Protein AF-A0A0A9ECY8-F1 (afdb_monomer_lite)

Sequence (102 aa):
MNSKLRKLAERDEEVVLASGIPSTIIRTGSLQSCPGGERGFDFTEGIAAKGRTSKEDAATICVEALDAIPQKTLIFEVANGDKKVEDWKAWFAEQIKRDEEI

Foldseek 3Di:
DPPVVVVVVVVVVVVVQVVQDQEEAELEAAEDQDDPPPFAKDFDPPCNVPAYAYPNRVVVLVVLCVLPGASHYQYTYMHGHHDHDPDSNVVSVVSSVVVVVD

Organism: Arundo donax (NCBI:txid35708)

Radius of gyration: 13.49 Å; chains: 1; bounding box: 29×35×36 Å

Secondary structure (DSSP, 8-state):
--HHHHHHHHHHHHHHHHTT---EEEEESEEESS-SSSSEEE--TTHHHH-EEEHHHHHHHHHHGGGS--SS-EEEEEEEESB--S-HHHHHHHHHHHHHT-

pLDDT: mean 92.65, std 6.83, range [55.69, 97.69]

Structure (mmCIF, N/CA/C/O backbone):
data_AF-A0A0A9ECY8-F1
#
_entry.id   AF-A0A0A9ECY8-F1
#
loop_
_atom_site.group_PDB
_atom_site.id
_atom_site.type_symbol
_atom_site.label_atom_id
_atom_site.label_alt_id
_atom_site.label_comp_id
_atom_site.label_asym_id
_atom_site.label_entity_id
_atom_site.label_seq_id
_atom_site.pdbx_PDB_ins_code
_atom_site.Cartn_x
_atom_site.Cartn_y
_atom_site.Cartn_z
_atom_site.occupancy
_atom_site.B_iso_or_equiv
_atom_site.auth_seq_id
_atom_site.auth_comp_id
_atom_site.auth_asym_id
_atom_site.auth_atom_id
_atom_site.pdbx_PDB_model_num
ATOM 1 N N . MET A 1 1 ? 6.448 13.517 -4.557 1.00 59.38 1 MET A N 1
ATOM 2 C CA . MET A 1 1 ? 5.109 14.098 -4.276 1.00 59.38 1 MET A CA 1
ATOM 3 C C . MET A 1 1 ? 5.265 15.480 -3.634 1.00 59.38 1 MET A C 1
ATOM 5 O O . MET A 1 1 ? 6.186 15.651 -2.846 1.00 59.38 1 MET A O 1
ATOM 9 N N . ASN A 1 2 ? 4.433 16.477 -3.970 1.00 73.00 2 ASN A N 1
ATOM 10 C CA . ASN A 1 2 ? 4.468 17.784 -3.287 1.00 73.00 2 ASN A CA 1
ATOM 11 C C . ASN A 1 2 ? 3.976 17.614 -1.836 1.00 73.00 2 ASN A C 1
ATOM 13 O O . ASN A 1 2 ? 2.950 16.970 -1.617 1.00 73.00 2 ASN A O 1
ATOM 17 N N . SER A 1 3 ? 4.678 18.187 -0.854 1.00 77.25 3 SER A N 1
ATOM 18 C CA . SER A 1 3 ? 4.369 18.031 0.578 1.00 77.25 3 SER A CA 1
ATOM 19 C C . SER A 1 3 ? 2.951 18.470 0.959 1.00 77.25 3 SER A C 1
ATOM 21 O O . SER A 1 3 ? 2.388 17.938 1.911 1.00 77.25 3 SER A O 1
ATOM 23 N N . LYS A 1 4 ? 2.340 19.394 0.205 1.00 84.88 4 LYS A N 1
ATOM 24 C CA . LYS A 1 4 ? 0.945 19.810 0.419 1.00 84.88 4 LYS A CA 1
ATOM 25 C C . LYS A 1 4 ? -0.064 18.723 0.047 1.00 84.88 4 LYS A C 1
ATOM 27 O O . LYS A 1 4 ? -1.019 18.522 0.783 1.00 84.88 4 LYS A O 1
ATOM 32 N N . LEU A 1 5 ? 0.157 18.030 -1.073 1.00 84.19 5 LEU A N 1
ATOM 33 C CA . LEU A 1 5 ? -0.732 16.959 -1.539 1.00 84.19 5 LEU A CA 1
ATOM 34 C C . LEU A 1 5 ? -0.682 15.759 -0.595 1.00 84.19 5 LEU A C 1
ATOM 36 O O . LEU A 1 5 ? -1.721 15.199 -0.274 1.00 84.19 5 LEU A O 1
ATOM 40 N N . ARG A 1 6 ? 0.513 15.439 -0.085 1.00 85.00 6 ARG A N 1
ATOM 41 C CA . ARG A 1 6 ? 0.694 14.402 0.936 1.00 85.00 6 ARG A CA 1
ATOM 42 C C . ARG A 1 6 ? -0.152 14.680 2.181 1.00 85.00 6 ARG A C 1
ATOM 44 O O . ARG A 1 6 ? -0.924 13.829 2.583 1.00 85.00 6 ARG A O 1
ATOM 51 N N . LYS A 1 7 ? -0.056 15.894 2.735 1.00 89.31 7 LYS A N 1
ATOM 52 C CA . LYS A 1 7 ? -0.830 16.286 3.923 1.00 89.31 7 LYS A CA 1
ATOM 53 C C . LYS A 1 7 ? -2.340 16.269 3.700 1.00 89.31 7 LYS A C 1
ATOM 55 O O . LYS A 1 7 ? -3.083 16.135 4.662 1.00 89.31 7 LYS A O 1
ATOM 60 N N . LEU A 1 8 ? -2.796 16.497 2.467 1.00 91.31 8 LEU A N 1
ATOM 61 C CA . LEU A 1 8 ? -4.217 16.403 2.145 1.00 91.31 8 LEU A CA 1
ATOM 62 C C . LEU A 1 8 ? -4.665 14.939 2.136 1.00 91.31 8 LEU A C 1
ATOM 64 O O . LEU A 1 8 ? -5.629 14.620 2.816 1.00 91.31 8 LEU A O 1
ATOM 68 N N . ALA A 1 9 ? -3.909 14.063 1.466 1.00 91.56 9 ALA A N 1
ATOM 69 C CA . ALA A 1 9 ? -4.177 12.627 1.471 1.00 91.56 9 ALA A CA 1
ATOM 70 C C . ALA A 1 9 ? -4.167 12.051 2.895 1.00 91.56 9 ALA A C 1
ATOM 72 O O . ALA A 1 9 ? -5.097 11.354 3.264 1.00 91.56 9 ALA A O 1
ATOM 73 N N . GLU A 1 10 ? -3.194 12.422 3.733 1.00 93.25 10 GLU A N 1
ATOM 74 C CA . GLU A 1 10 ? -3.131 11.975 5.135 1.00 93.25 10 GLU A CA 1
ATOM 75 C C . GLU A 1 10 ? -4.396 12.353 5.935 1.00 93.25 10 GLU A C 1
ATOM 77 O O . GLU A 1 10 ? -4.849 11.569 6.761 1.00 93.25 10 GLU A O 1
ATOM 82 N N . ARG A 1 11 ? -5.028 13.503 5.653 1.00 94.50 11 ARG A N 1
ATOM 83 C CA . ARG A 1 11 ? -6.316 13.873 6.274 1.00 94.50 11 ARG A CA 1
ATOM 84 C C . ARG A 1 11 ? -7.483 13.048 5.744 1.00 94.50 11 ARG A C 1
ATOM 86 O O . ARG A 1 11 ? -8.381 12.714 6.508 1.00 94.50 11 ARG A O 1
ATOM 93 N N . ASP A 1 12 ? -7.493 12.738 4.452 1.00 94.69 12 ASP A N 1
ATOM 94 C CA . ASP A 1 12 ? -8.522 11.869 3.875 1.00 94.69 12 ASP A CA 1
ATOM 95 C C . ASP A 1 12 ? -8.396 10.442 4.446 1.00 94.69 12 ASP A C 1
ATOM 97 O O . ASP A 1 12 ? -9.397 9.802 4.768 1.00 94.69 12 ASP A O 1
ATOM 101 N N . GLU A 1 13 ? -7.166 9.970 4.664 1.00 95.38 13 GLU A N 1
ATOM 102 C CA . GLU A 1 13 ? -6.873 8.702 5.337 1.00 95.38 13 GLU A CA 1
ATOM 103 C C . GLU A 1 13 ? -7.338 8.710 6.808 1.00 95.38 13 GLU A C 1
ATOM 105 O O . GLU A 1 13 ? -7.924 7.729 7.260 1.00 95.38 13 GLU A O 1
ATOM 110 N N . GLU A 1 14 ? -7.172 9.817 7.546 1.00 95.56 14 GLU A N 1
ATOM 111 C CA . GLU A 1 14 ? -7.720 9.981 8.908 1.00 95.56 14 GLU A CA 1
ATOM 112 C C . GLU A 1 14 ? -9.249 9.811 8.953 1.00 95.56 14 GLU A C 1
ATOM 114 O O . GLU A 1 14 ? -9.778 9.229 9.901 1.00 95.56 14 GLU A O 1
ATOM 119 N N . VAL A 1 15 ? -9.971 10.266 7.923 1.00 95.38 15 VAL A N 1
ATOM 120 C CA . VAL A 1 15 ? -11.428 10.068 7.821 1.00 95.38 15 VAL A CA 1
ATOM 121 C C . VAL A 1 15 ? -11.769 8.588 7.631 1.00 95.38 15 VAL A C 1
ATOM 123 O O . VAL A 1 15 ? -12.705 8.090 8.261 1.00 95.38 15 VAL A O 1
ATOM 126 N N . VAL A 1 16 ? -11.002 7.867 6.806 1.00 93.50 16 VAL A N 1
ATOM 127 C CA . VAL A 1 16 ? -11.163 6.414 6.629 1.00 93.50 16 VAL A CA 1
ATOM 128 C C . VAL A 1 16 ? -10.881 5.685 7.942 1.00 93.50 16 VAL A C 1
ATOM 130 O O . VAL A 1 16 ? -11.690 4.860 8.362 1.00 93.50 16 VAL A O 1
ATOM 133 N N . LEU A 1 17 ? -9.809 6.050 8.648 1.00 93.12 17 LEU A N 1
ATOM 134 C CA . LEU A 1 17 ? -9.476 5.494 9.962 1.00 93.12 17 LEU A CA 1
ATOM 135 C C . LEU A 1 17 ? -10.599 5.716 10.983 1.00 93.12 17 LEU A C 1
ATOM 137 O O . LEU A 1 17 ? -11.014 4.780 11.667 1.00 93.12 17 LEU A O 1
ATOM 141 N N . ALA A 1 18 ? -11.139 6.935 11.050 1.00 94.12 18 ALA A N 1
ATOM 142 C CA . ALA A 1 18 ? -12.224 7.288 11.962 1.00 94.12 18 ALA A CA 1
ATOM 143 C C . ALA A 1 18 ? -13.539 6.544 11.666 1.00 94.12 18 ALA A C 1
ATOM 145 O O . ALA A 1 18 ? -14.377 6.413 12.558 1.00 94.12 18 ALA A O 1
ATOM 146 N N . SER A 1 19 ? -13.725 6.038 10.442 1.00 93.44 19 SER A N 1
ATOM 147 C CA . SER A 1 19 ? -14.907 5.244 10.083 1.00 93.44 19 SER A CA 1
ATOM 148 C C . SER A 1 19 ? -14.938 3.862 10.746 1.00 93.44 19 SER A C 1
ATOM 150 O O . SER A 1 19 ? -16.004 3.255 10.840 1.00 93.44 19 SER A O 1
ATOM 152 N N . GLY A 1 20 ? -13.783 3.350 11.191 1.00 90.81 20 GLY A N 1
ATOM 153 C CA . GLY A 1 20 ? -13.657 2.008 11.760 1.00 90.81 20 GLY A CA 1
ATOM 154 C C . GLY A 1 20 ? -13.879 0.871 10.756 1.00 90.81 20 GLY A C 1
ATOM 155 O O . GLY A 1 20 ? -13.981 -0.283 11.166 1.00 90.81 20 GLY A O 1
ATOM 156 N N . ILE A 1 21 ? -13.969 1.171 9.457 1.00 91.69 21 ILE A N 1
ATOM 157 C CA . ILE A 1 21 ? -14.116 0.160 8.411 1.00 91.69 21 ILE A CA 1
ATOM 158 C C . ILE A 1 21 ? -12.751 -0.511 8.181 1.00 91.69 21 ILE A C 1
ATOM 160 O O . ILE A 1 21 ? -11.772 0.191 7.911 1.00 91.69 21 ILE A O 1
ATOM 164 N N . PRO A 1 22 ? -12.669 -1.853 8.251 1.00 92.75 22 PRO A N 1
ATOM 165 C CA . PRO A 1 22 ? -11.497 -2.604 7.814 1.00 92.75 22 PRO A CA 1
ATOM 166 C C . PRO A 1 22 ? -11.060 -2.184 6.413 1.00 92.75 22 PRO A C 1
ATOM 168 O O . PRO A 1 22 ? -11.833 -2.281 5.458 1.00 92.75 22 PRO A O 1
ATOM 171 N N . SER A 1 23 ? -9.834 -1.687 6.286 1.00 94.50 23 SER A N 1
ATOM 172 C CA . SER A 1 23 ? -9.344 -1.160 5.017 1.00 94.50 23 SER A CA 1
ATOM 173 C C . SER A 1 23 ? -7.836 -1.327 4.873 1.00 94.50 23 SER A C 1
ATOM 175 O O . SER A 1 23 ? -7.116 -1.508 5.852 1.00 94.50 23 SER A O 1
ATOM 177 N N . THR A 1 24 ? -7.363 -1.264 3.633 1.00 96.62 24 THR A N 1
ATOM 178 C CA . THR A 1 24 ? -5.937 -1.271 3.309 1.00 96.62 24 THR A CA 1
ATOM 179 C C . THR A 1 24 ? -5.635 -0.014 2.508 1.00 96.62 24 THR A C 1
ATOM 181 O O . THR A 1 24 ? -6.203 0.195 1.436 1.00 96.62 24 THR A O 1
ATOM 184 N N . ILE A 1 25 ? -4.750 0.834 3.026 1.00 96.44 25 ILE A N 1
ATOM 185 C CA . ILE A 1 25 ? -4.337 2.087 2.395 1.00 96.44 25 ILE A CA 1
ATOM 186 C C . ILE A 1 25 ? -2.920 1.908 1.855 1.00 96.44 25 ILE A C 1
ATOM 188 O O . ILE A 1 25 ? -1.952 1.763 2.602 1.00 96.44 25 ILE A O 1
ATOM 192 N N . ILE A 1 26 ? -2.804 1.940 0.529 1.00 96.25 26 ILE A N 1
ATOM 193 C CA . ILE A 1 26 ? -1.540 1.751 -0.184 1.00 96.25 26 ILE A CA 1
ATOM 194 C C . ILE A 1 26 ? -1.009 3.126 -0.593 1.00 96.25 26 ILE A C 1
ATOM 196 O O . ILE A 1 26 ? -1.481 3.736 -1.555 1.00 96.25 26 ILE A O 1
ATOM 200 N N . ARG A 1 27 ? 0.001 3.626 0.121 1.00 96.56 27 ARG A N 1
ATOM 201 C CA . ARG A 1 27 ? 0.661 4.896 -0.207 1.00 96.56 27 ARG A CA 1
ATOM 202 C C . ARG A 1 27 ? 1.724 4.657 -1.277 1.00 96.56 27 ARG A C 1
ATOM 204 O O . ARG A 1 27 ? 2.823 4.189 -0.989 1.00 96.56 27 ARG A O 1
ATOM 211 N N . THR A 1 28 ? 1.418 4.968 -2.532 1.00 96.00 28 THR A N 1
ATOM 212 C CA . THR A 1 28 ? 2.333 4.680 -3.645 1.00 96.00 28 THR A CA 1
ATOM 213 C C . THR A 1 28 ? 3.343 5.796 -3.904 1.00 96.00 28 THR A C 1
ATOM 215 O O . THR A 1 28 ? 3.078 6.981 -3.688 1.00 96.00 28 THR A O 1
ATOM 218 N N . GLY A 1 29 ? 4.471 5.421 -4.509 1.00 93.75 29 GLY A N 1
ATOM 219 C CA . GLY A 1 29 ? 5.328 6.323 -5.267 1.00 93.75 29 GLY A CA 1
ATOM 220 C C . GLY A 1 29 ? 4.585 7.041 -6.399 1.00 93.75 29 GLY A C 1
ATOM 221 O O . GLY A 1 29 ? 3.400 6.820 -6.656 1.00 93.75 29 GLY A O 1
ATOM 222 N N . SER A 1 30 ? 5.294 7.908 -7.127 1.00 94.81 30 SER A N 1
ATOM 223 C CA . SER A 1 30 ? 4.706 8.608 -8.274 1.00 94.81 30 SER A CA 1
ATOM 224 C C . SER A 1 30 ? 4.232 7.607 -9.327 1.00 94.81 30 SER A C 1
ATOM 226 O O . SER A 1 30 ? 5.061 6.943 -9.955 1.00 94.81 30 SER A O 1
ATOM 228 N N . LEU A 1 31 ? 2.921 7.563 -9.563 1.00 95.81 31 LEU A N 1
ATOM 229 C CA . LEU A 1 31 ? 2.313 6.649 -10.525 1.00 95.81 31 LEU A CA 1
ATOM 230 C C . LEU A 1 31 ? 2.791 6.927 -11.956 1.00 95.81 31 LEU A C 1
ATOM 232 O O . LEU A 1 31 ? 2.818 8.077 -12.399 1.00 95.81 31 LEU A O 1
ATOM 236 N N . GLN A 1 32 ? 3.150 5.868 -12.677 1.00 96.25 32 GLN A N 1
ATOM 237 C CA . GLN A 1 32 ? 3.598 5.901 -14.069 1.00 96.25 32 GLN A CA 1
ATOM 238 C C . GLN A 1 32 ? 2.666 5.061 -14.947 1.00 96.25 32 GLN A C 1
ATOM 240 O O . GLN A 1 32 ? 2.210 3.991 -14.547 1.00 96.25 32 GLN A O 1
ATOM 245 N N . SER A 1 33 ? 2.390 5.542 -16.160 1.00 95.19 33 SER A N 1
ATOM 246 C CA . SER A 1 33 ? 1.684 4.765 -17.187 1.00 95.19 33 SER A CA 1
ATOM 247 C C . SER A 1 33 ? 2.698 3.938 -17.988 1.00 95.19 33 SER A C 1
ATOM 249 O O . SER A 1 33 ? 3.005 4.267 -19.131 1.00 95.19 33 SER A O 1
ATOM 251 N N . CYS A 1 34 ? 3.256 2.912 -17.355 1.00 89.62 34 CYS A N 1
ATOM 252 C CA . CYS A 1 34 ? 4.126 1.909 -17.968 1.00 89.62 34 CYS A CA 1
ATOM 253 C C . CYS A 1 34 ? 3.609 0.507 -17.606 1.00 89.62 34 CYS A C 1
ATOM 255 O O . CYS A 1 34 ? 2.853 0.406 -16.632 1.00 89.62 34 CYS A O 1
ATOM 257 N N . PRO A 1 35 ? 4.001 -0.543 -18.350 1.00 92.88 35 PRO A N 1
ATOM 258 C CA . PRO A 1 35 ? 3.686 -1.916 -17.975 1.00 92.88 35 PRO A CA 1
ATOM 259 C C . PRO A 1 35 ? 4.168 -2.244 -16.554 1.00 92.88 35 PRO A C 1
ATOM 261 O O . PRO A 1 35 ? 5.202 -1.735 -16.107 1.00 92.88 35 PRO A O 1
ATOM 264 N N . GLY A 1 36 ? 3.397 -3.062 -15.845 1.00 93.25 36 GLY A N 1
ATOM 265 C CA . GLY A 1 36 ? 3.761 -3.630 -14.548 1.00 93.25 36 GLY A CA 1
ATOM 266 C C . GLY A 1 36 ? 4.572 -4.919 -14.678 1.00 93.25 36 GLY A C 1
ATOM 267 O O . GLY A 1 36 ? 4.809 -5.430 -15.772 1.00 93.25 36 GLY A O 1
ATOM 268 N N . GLY A 1 37 ? 5.027 -5.453 -13.547 1.00 91.38 37 GLY A N 1
ATOM 269 C CA . GLY A 1 37 ? 5.722 -6.741 -13.459 1.00 91.38 37 GLY A CA 1
ATOM 270 C C . GLY A 1 37 ? 7.180 -6.747 -13.936 1.00 91.38 37 GLY A C 1
ATOM 271 O O . GLY A 1 37 ? 7.874 -7.748 -13.759 1.00 91.38 37 GLY A O 1
ATOM 272 N N . GLU A 1 38 ? 7.685 -5.645 -14.497 1.00 89.69 38 GLU A N 1
ATOM 273 C CA . GLU A 1 38 ? 9.091 -5.529 -14.918 1.00 89.69 38 GLU A CA 1
ATOM 274 C C . GLU A 1 38 ? 10.056 -5.424 -13.727 1.00 89.69 38 GLU A C 1
ATOM 276 O O . GLU A 1 38 ? 11.210 -5.856 -13.801 1.00 89.69 38 GLU A O 1
ATOM 281 N N . ARG A 1 39 ? 9.592 -4.834 -12.621 1.00 92.44 39 ARG A N 1
ATOM 282 C CA . ARG A 1 39 ? 10.369 -4.596 -11.400 1.00 92.44 39 ARG A CA 1
ATOM 283 C C . ARG A 1 39 ? 9.654 -5.169 -10.185 1.00 92.44 39 ARG A C 1
ATOM 285 O O . ARG A 1 39 ? 8.445 -5.366 -10.195 1.00 92.44 39 ARG A O 1
ATOM 292 N N . GLY A 1 40 ? 10.423 -5.414 -9.129 1.00 95.12 40 GLY A N 1
ATOM 293 C CA . GLY A 1 40 ? 9.867 -5.755 -7.828 1.00 95.12 40 GLY A CA 1
ATOM 294 C C . GLY A 1 40 ? 9.309 -4.525 -7.116 1.00 95.12 40 GLY A C 1
ATOM 295 O O . GLY A 1 40 ? 9.003 -3.492 -7.717 1.00 95.12 40 GLY A O 1
ATOM 296 N N . PHE A 1 41 ? 9.256 -4.618 -5.798 1.00 97.44 41 PHE A N 1
ATOM 297 C CA . PHE A 1 41 ? 8.702 -3.625 -4.896 1.00 97.44 41 PHE A CA 1
ATOM 298 C C . PHE A 1 41 ? 9.748 -3.174 -3.873 1.00 97.44 41 PHE A C 1
ATOM 300 O O . PHE A 1 41 ? 10.765 -3.830 -3.645 1.00 97.44 41 PHE A O 1
ATOM 307 N N . ASP A 1 42 ? 9.500 -2.030 -3.264 1.00 97.69 42 ASP A N 1
ATOM 308 C CA . ASP A 1 42 ? 10.185 -1.519 -2.087 1.00 97.69 42 ASP A CA 1
ATOM 309 C C . ASP A 1 42 ? 9.108 -0.969 -1.154 1.00 97.69 42 ASP A C 1
ATOM 311 O O . ASP A 1 42 ? 8.277 -0.169 -1.584 1.00 97.69 42 ASP A O 1
ATOM 315 N N . PHE A 1 43 ? 9.122 -1.434 0.093 1.00 96.88 43 PHE A N 1
ATOM 316 C CA . PHE A 1 43 ? 8.143 -1.105 1.131 1.00 96.88 43 PHE A CA 1
ATOM 317 C C . PHE A 1 43 ? 8.765 -0.295 2.279 1.00 96.88 43 PHE A C 1
ATOM 319 O O . PHE A 1 43 ? 8.211 -0.221 3.373 1.00 96.88 43 PHE A O 1
ATOM 326 N N . THR A 1 44 ? 9.960 0.261 2.065 1.00 96.31 44 THR A N 1
ATOM 327 C CA . THR A 1 44 ? 10.676 1.045 3.074 1.00 96.31 44 THR A CA 1
ATOM 328 C C . THR A 1 44 ? 9.913 2.327 3.405 1.00 96.31 44 THR A C 1
ATOM 330 O O . THR A 1 44 ? 9.390 3.003 2.519 1.00 96.31 44 THR A O 1
ATOM 333 N N . GLU A 1 45 ? 9.890 2.716 4.679 1.00 93.56 45 GLU A N 1
ATOM 334 C CA . GLU A 1 45 ? 9.271 3.973 5.099 1.00 93.56 45 GLU A CA 1
ATOM 335 C C . GLU A 1 45 ? 9.880 5.183 4.360 1.00 93.56 45 GLU A C 1
ATOM 337 O O . GLU A 1 45 ? 11.099 5.333 4.230 1.00 93.56 45 GLU A O 1
ATOM 342 N N . GLY A 1 46 ? 9.019 6.062 3.846 1.00 93.44 46 GLY A N 1
ATOM 343 C CA . GLY A 1 46 ? 9.402 7.234 3.064 1.00 93.44 46 GLY A CA 1
ATOM 344 C C . GLY A 1 46 ? 9.676 6.956 1.582 1.00 93.44 46 GLY A C 1
ATOM 345 O O . GLY A 1 46 ? 9.970 7.908 0.841 1.00 93.44 46 GLY A O 1
ATOM 346 N N . ILE A 1 47 ? 9.580 5.704 1.115 1.00 95.19 47 ILE A N 1
ATOM 347 C CA . ILE A 1 47 ? 9.807 5.367 -0.291 1.00 95.19 47 ILE A CA 1
ATOM 348 C C . ILE A 1 47 ? 8.757 5.994 -1.210 1.00 95.19 47 ILE A C 1
ATOM 350 O O . ILE A 1 47 ? 9.107 6.450 -2.300 1.00 95.19 47 ILE A O 1
ATOM 354 N N . ALA A 1 48 ? 7.505 6.144 -0.766 1.00 93.38 48 ALA A N 1
ATOM 355 C CA . ALA A 1 48 ? 6.431 6.729 -1.573 1.00 93.38 48 ALA A CA 1
ATOM 356 C C . ALA A 1 48 ? 6.722 8.192 -1.964 1.00 93.38 48 ALA A C 1
ATOM 358 O O . ALA A 1 48 ? 6.281 8.697 -2.999 1.00 93.38 48 ALA A O 1
ATOM 359 N N . ALA A 1 49 ? 7.528 8.902 -1.170 1.00 91.56 49 ALA A N 1
ATOM 360 C CA . ALA A 1 49 ? 7.893 10.283 -1.471 1.00 91.56 49 ALA A CA 1
ATOM 361 C C . ALA A 1 49 ? 8.876 10.411 -2.650 1.00 91.56 49 ALA A C 1
ATOM 363 O O . ALA A 1 49 ? 8.847 11.432 -3.351 1.00 91.56 49 ALA A O 1
ATOM 364 N N . LYS A 1 50 ? 9.737 9.402 -2.850 1.00 92.19 50 LYS A N 1
ATOM 365 C CA . LYS A 1 50 ? 10.891 9.428 -3.770 1.00 92.19 50 LYS A CA 1
ATOM 366 C C . LYS A 1 50 ? 10.753 8.457 -4.945 1.00 92.19 50 LYS A C 1
ATOM 368 O O . LYS A 1 50 ? 11.320 8.701 -6.008 1.00 92.19 50 LYS A O 1
ATOM 373 N N . GLY A 1 51 ? 10.033 7.362 -4.740 1.00 94.62 51 GLY A N 1
ATOM 374 C CA . GLY A 1 51 ? 9.899 6.263 -5.678 1.00 94.62 51 GLY A CA 1
ATOM 375 C C . GLY A 1 51 ? 8.877 6.512 -6.783 1.00 94.62 51 GLY A C 1
ATOM 376 O O . GLY A 1 51 ? 8.150 7.511 -6.811 1.00 94.62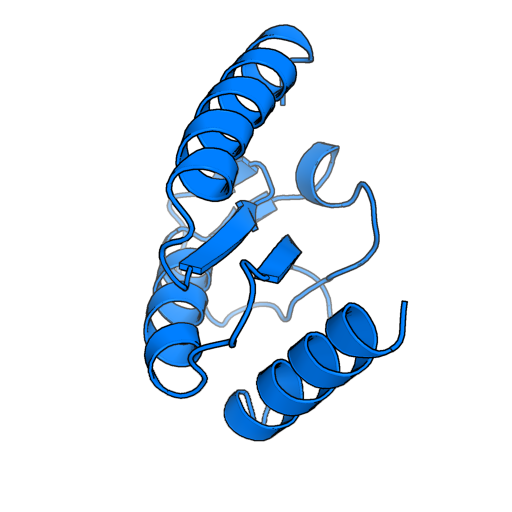 51 GLY A O 1
ATOM 377 N N . ARG A 1 52 ? 8.831 5.562 -7.714 1.00 96.38 52 ARG A N 1
ATOM 378 C CA . ARG A 1 52 ? 7.853 5.487 -8.802 1.00 96.38 52 ARG A CA 1
ATOM 379 C C . ARG A 1 52 ? 7.192 4.121 -8.759 1.00 96.38 52 ARG A C 1
ATOM 381 O O . ARG A 1 52 ? 7.872 3.150 -8.442 1.00 96.38 52 ARG A O 1
ATOM 388 N N . THR A 1 53 ? 5.917 4.069 -9.106 1.00 97.38 53 THR A N 1
ATOM 389 C CA . THR A 1 53 ? 5.152 2.820 -9.172 1.00 97.38 53 THR A CA 1
ATOM 390 C C . THR A 1 53 ? 4.406 2.790 -10.495 1.00 97.38 53 THR A C 1
ATOM 392 O O . THR A 1 53 ? 3.800 3.796 -10.867 1.00 97.38 53 THR A O 1
ATOM 395 N N . SER A 1 54 ? 4.441 1.687 -11.232 1.00 97.62 54 SER A N 1
ATOM 396 C CA . SER A 1 54 ? 3.560 1.528 -12.385 1.00 97.62 54 SER A CA 1
ATOM 397 C C . SER A 1 54 ? 2.102 1.465 -11.909 1.00 97.62 54 SER A C 1
ATOM 399 O O . SER A 1 54 ? 1.801 0.989 -10.812 1.00 97.62 54 SER A O 1
ATOM 401 N N . LYS A 1 55 ? 1.168 1.987 -12.708 1.00 97.00 55 LYS A N 1
ATOM 402 C CA . LYS A 1 55 ? -0.265 1.894 -12.379 1.00 97.00 55 LYS A CA 1
ATOM 403 C C . LYS A 1 55 ? -0.750 0.447 -12.340 1.00 97.00 55 LYS A C 1
ATOM 405 O O . LYS A 1 55 ? -1.620 0.139 -11.535 1.00 97.00 55 LYS A O 1
ATOM 410 N N . GLU A 1 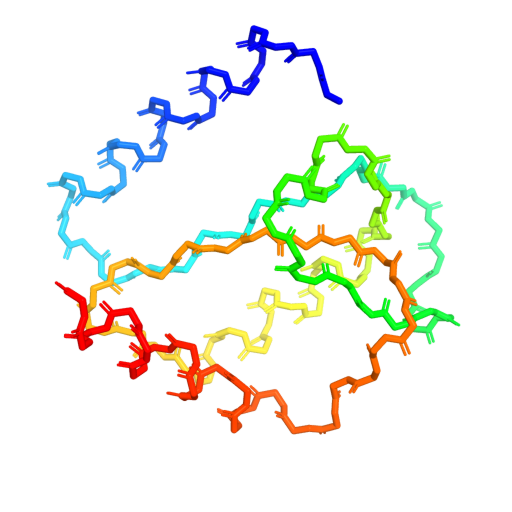56 ? -0.190 -0.407 -13.191 1.00 97.50 56 GLU A N 1
ATOM 411 C CA . GLU A 1 56 ? -0.512 -1.833 -13.223 1.00 97.50 56 GLU A CA 1
ATOM 412 C C . GLU A 1 56 ? -0.044 -2.529 -11.945 1.00 97.50 56 GLU A C 1
ATOM 414 O O . GLU A 1 56 ? -0.841 -3.213 -11.321 1.00 97.50 56 GLU A O 1
ATOM 419 N N . ASP A 1 57 ? 1.180 -2.274 -11.475 1.00 97.12 57 ASP A N 1
ATOM 420 C CA . ASP A 1 57 ? 1.666 -2.844 -10.213 1.00 97.12 57 ASP A CA 1
ATOM 421 C C . ASP A 1 57 ? 0.862 -2.346 -9.011 1.00 97.12 57 ASP A C 1
ATOM 423 O O . ASP A 1 57 ? 0.531 -3.125 -8.122 1.00 97.12 57 ASP A O 1
ATOM 427 N N . ALA A 1 58 ? 0.503 -1.058 -8.986 1.00 97.12 58 ALA A N 1
ATOM 428 C CA . ALA A 1 58 ? -0.376 -0.526 -7.949 1.00 97.12 58 ALA A CA 1
ATOM 429 C C . ALA A 1 58 ? -1.749 -1.222 -7.958 1.00 97.12 58 ALA A C 1
ATOM 431 O O . ALA A 1 58 ? -2.259 -1.581 -6.899 1.00 97.12 58 ALA A O 1
ATOM 432 N N . ALA A 1 59 ? -2.329 -1.451 -9.142 1.00 96.88 59 ALA A N 1
ATOM 433 C CA . ALA A 1 59 ? -3.588 -2.176 -9.284 1.00 96.88 59 ALA A CA 1
ATOM 434 C C . ALA A 1 59 ? -3.464 -3.645 -8.854 1.00 96.88 59 ALA A C 1
ATOM 436 O O . ALA A 1 59 ? -4.362 -4.141 -8.178 1.00 96.88 59 ALA A O 1
ATOM 437 N N . THR A 1 60 ? -2.353 -4.312 -9.177 1.00 96.19 60 THR A N 1
ATOM 438 C CA . THR A 1 60 ? -2.059 -5.671 -8.706 1.00 96.19 60 THR A CA 1
ATOM 439 C C . THR A 1 60 ? -2.087 -5.720 -7.184 1.00 96.19 60 THR A C 1
ATOM 441 O O . THR A 1 60 ? -2.849 -6.500 -6.631 1.00 96.19 60 THR A O 1
ATOM 444 N N . ILE A 1 61 ? -1.372 -4.826 -6.490 1.00 96.69 61 ILE A N 1
ATOM 445 C CA . ILE A 1 61 ? -1.379 -4.794 -5.015 1.00 96.69 61 ILE A CA 1
ATOM 446 C C . I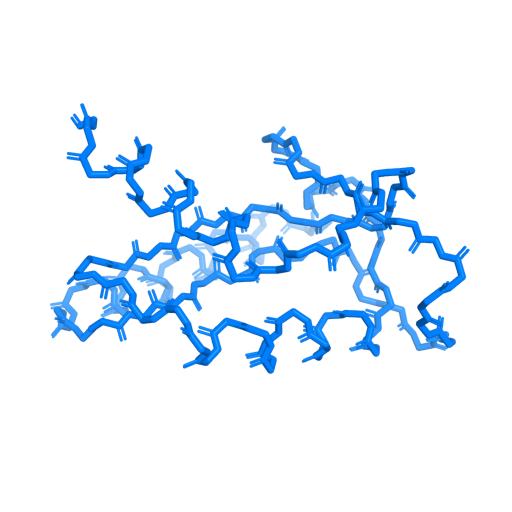LE A 1 61 ? -2.802 -4.607 -4.467 1.00 96.69 61 ILE A C 1
ATOM 448 O O . ILE A 1 61 ? -3.165 -5.258 -3.491 1.00 96.69 61 ILE A O 1
ATOM 452 N N . CYS A 1 62 ? -3.621 -3.749 -5.087 1.00 97.00 62 CYS A N 1
ATOM 453 C CA . CYS A 1 62 ? -5.016 -3.573 -4.675 1.00 97.00 62 CYS A CA 1
ATOM 454 C C . CYS A 1 62 ? -5.830 -4.869 -4.783 1.00 97.00 62 CYS A C 1
ATOM 456 O O . CYS A 1 62 ? -6.657 -5.119 -3.914 1.00 97.00 62 CYS A O 1
ATOM 458 N N . VAL A 1 63 ? -5.617 -5.671 -5.832 1.00 96.56 63 VAL A N 1
ATOM 459 C CA . VAL A 1 63 ? -6.290 -6.968 -6.005 1.00 96.56 63 VAL A CA 1
ATOM 460 C C . VAL A 1 63 ? -5.805 -7.962 -4.955 1.00 96.56 63 VAL A C 1
ATOM 462 O O . VAL A 1 63 ? -6.626 -8.567 -4.274 1.00 96.56 63 VAL A O 1
ATOM 465 N N . GLU A 1 64 ? -4.492 -8.069 -4.768 1.00 96.44 64 GLU A N 1
ATOM 466 C CA . GLU A 1 64 ? -3.878 -8.985 -3.799 1.00 96.44 64 GLU A CA 1
ATOM 467 C C . GLU A 1 64 ? -4.298 -8.670 -2.350 1.00 96.44 64 GLU A C 1
ATOM 469 O O . GLU A 1 64 ? -4.479 -9.568 -1.530 1.00 96.44 64 GLU A O 1
ATOM 474 N N . ALA A 1 65 ? -4.523 -7.392 -2.028 1.00 95.94 65 ALA A N 1
ATOM 475 C CA . ALA A 1 65 ? -4.996 -6.964 -0.712 1.00 95.94 65 ALA A CA 1
ATOM 476 C C . ALA A 1 65 ? -6.411 -7.472 -0.371 1.00 95.94 65 ALA A C 1
ATOM 478 O O . ALA A 1 65 ? -6.761 -7.547 0.808 1.00 95.94 65 ALA A O 1
ATOM 479 N N . LEU A 1 66 ? -7.236 -7.821 -1.367 1.00 94.00 66 LEU A N 1
ATOM 480 C CA . LEU A 1 66 ? -8.606 -8.298 -1.134 1.00 94.00 66 LEU A CA 1
ATOM 481 C C . LEU A 1 66 ? -8.645 -9.683 -0.475 1.00 94.00 66 LEU A C 1
ATOM 483 O O . LEU A 1 66 ? -9.620 -10.003 0.205 1.00 94.00 66 LEU A O 1
ATOM 487 N N . ASP A 1 67 ? -7.582 -10.474 -0.624 1.00 92.31 67 ASP A N 1
ATOM 488 C CA . ASP A 1 67 ? -7.471 -11.813 -0.038 1.00 92.31 67 ASP A CA 1
ATOM 489 C C . ASP A 1 67 ? -6.968 -11.803 1.418 1.00 92.31 67 ASP A C 1
ATOM 491 O O . ASP A 1 67 ? -6.926 -12.850 2.076 1.00 92.31 67 ASP A O 1
ATOM 495 N N . ALA A 1 68 ? -6.605 -10.629 1.946 1.00 91.25 68 ALA A N 1
ATOM 496 C CA . ALA A 1 68 ? -6.081 -10.447 3.296 1.00 91.25 68 ALA A CA 1
ATOM 497 C C . ALA A 1 68 ? -6.678 -9.196 3.962 1.00 91.25 68 ALA A C 1
ATOM 499 O O . ALA A 1 68 ? -6.029 -8.159 4.092 1.00 91.25 68 ALA A O 1
ATOM 500 N N . ILE A 1 69 ? -7.935 -9.307 4.402 1.00 89.06 69 ILE A N 1
ATOM 501 C CA . ILE A 1 69 ? -8.664 -8.214 5.058 1.00 89.06 69 ILE A CA 1
ATOM 502 C C . ILE A 1 69 ? -8.178 -8.062 6.514 1.00 89.06 69 ILE A C 1
ATOM 504 O O . ILE A 1 69 ? -8.361 -8.993 7.306 1.00 89.06 69 ILE A O 1
ATOM 508 N N . PRO A 1 70 ? -7.588 -6.916 6.896 1.00 92.00 70 PRO A N 1
ATOM 509 C CA . PRO A 1 70 ? -7.089 -6.696 8.252 1.00 92.00 70 PRO A CA 1
ATOM 510 C C . PRO A 1 70 ? -8.223 -6.370 9.237 1.00 92.00 70 PRO A C 1
ATOM 512 O O . PRO A 1 70 ? -9.282 -5.905 8.827 1.00 92.00 70 PRO A O 1
ATOM 515 N N . GLN A 1 71 ? -8.034 -6.580 10.548 1.00 89.31 71 GLN A N 1
ATOM 516 C CA . GLN A 1 71 ? -9.045 -6.166 11.542 1.00 89.31 71 GLN A CA 1
ATOM 517 C C . GLN A 1 71 ? -9.056 -4.649 11.772 1.00 89.31 71 GLN A C 1
ATOM 519 O O . GLN A 1 71 ? -10.111 -4.055 11.999 1.00 89.31 71 GLN A O 1
ATOM 524 N N . LYS A 1 72 ? -7.876 -4.027 11.714 1.00 88.31 72 LYS A N 1
ATOM 525 C CA . LYS A 1 72 ? -7.671 -2.573 11.730 1.00 88.31 72 LYS A CA 1
ATOM 526 C C . LYS A 1 72 ? -7.205 -2.112 10.356 1.00 88.31 72 LYS A C 1
ATOM 528 O O . LYS A 1 72 ? -6.811 -2.923 9.533 1.00 88.31 72 LYS A O 1
ATOM 533 N N . THR A 1 73 ? -7.261 -0.813 10.086 1.00 93.00 73 THR A N 1
ATOM 534 C CA . THR A 1 73 ? -6.776 -0.307 8.798 1.00 93.00 73 THR A CA 1
ATOM 535 C C . THR A 1 73 ? -5.265 -0.500 8.678 1.00 93.00 73 THR A C 1
ATOM 537 O O . THR A 1 73 ? -4.524 0.084 9.461 1.00 93.00 73 THR A O 1
ATOM 540 N N . LEU A 1 74 ? -4.823 -1.274 7.685 1.00 95.44 74 LEU A N 1
ATOM 541 C CA . LEU A 1 74 ? -3.408 -1.459 7.369 1.00 95.44 74 LEU A CA 1
ATOM 5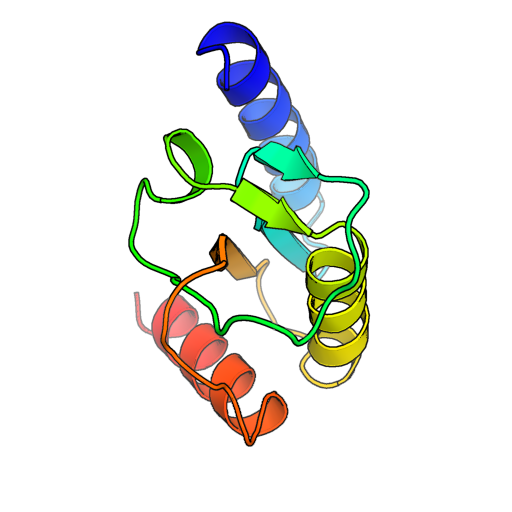42 C C . LEU A 1 74 ? -2.937 -0.325 6.454 1.00 95.44 74 LEU A C 1
ATOM 544 O O . LEU A 1 74 ? -3.539 -0.085 5.406 1.00 95.44 74 LEU A O 1
ATOM 548 N N . ILE A 1 75 ? -1.836 0.339 6.806 1.00 95.81 75 ILE A N 1
ATOM 549 C CA . ILE A 1 75 ? -1.235 1.399 5.986 1.00 95.81 75 ILE A CA 1
ATOM 550 C C . ILE A 1 75 ? 0.223 1.057 5.701 1.00 95.81 75 ILE A C 1
ATOM 552 O O . ILE A 1 75 ? 0.997 0.818 6.622 1.00 95.81 75 ILE A O 1
ATOM 556 N N . PHE A 1 76 ? 0.629 1.089 4.433 1.00 96.44 76 PHE A N 1
ATOM 557 C CA . PHE A 1 76 ? 2.037 0.927 4.066 1.00 96.44 76 PHE A CA 1
ATOM 558 C C . PHE A 1 76 ? 2.410 1.745 2.833 1.00 96.44 76 PHE A C 1
ATOM 560 O O . PHE A 1 76 ? 1.560 2.152 2.038 1.00 96.44 76 PHE A O 1
ATOM 567 N N . GLU A 1 77 ? 3.710 1.993 2.682 1.00 96.88 77 GLU A N 1
ATOM 568 C CA . GLU A 1 77 ? 4.268 2.667 1.515 1.00 96.88 77 GLU A CA 1
ATOM 569 C C . GLU A 1 77 ? 4.793 1.661 0.492 1.00 96.88 77 GLU A C 1
ATOM 571 O O . GLU A 1 77 ? 5.293 0.600 0.859 1.00 96.88 77 GLU A O 1
ATOM 576 N N . VAL A 1 78 ? 4.707 1.997 -0.798 1.00 97.44 78 VAL A N 1
ATOM 577 C CA . VAL A 1 78 ? 5.257 1.150 -1.860 1.00 97.44 78 VAL A CA 1
ATOM 578 C C . VAL A 1 78 ? 5.792 1.942 -3.050 1.00 97.44 78 VAL A C 1
ATOM 580 O O . VAL A 1 78 ? 5.166 2.886 -3.538 1.00 97.44 78 VAL A O 1
ATOM 583 N N . ALA A 1 79 ? 6.932 1.511 -3.581 1.00 97.62 79 ALA A N 1
ATOM 584 C CA . ALA A 1 79 ? 7.421 1.879 -4.907 1.00 97.62 79 ALA A CA 1
ATOM 585 C C . ALA A 1 79 ? 7.930 0.651 -5.667 1.00 97.62 79 ALA A C 1
ATOM 587 O O . ALA A 1 79 ? 8.154 -0.394 -5.066 1.00 97.62 79 ALA A O 1
ATOM 588 N N . ASN A 1 80 ? 8.156 0.763 -6.979 1.00 97.25 80 ASN A N 1
ATOM 589 C CA . ASN A 1 80 ? 8.880 -0.277 -7.702 1.00 97.25 80 ASN A CA 1
ATOM 590 C C . ASN A 1 80 ? 10.360 -0.298 -7.285 1.00 97.25 80 ASN A C 1
ATOM 592 O O . ASN A 1 80 ? 11.084 0.695 -7.437 1.00 97.25 80 ASN A O 1
ATOM 596 N N . GLY A 1 81 ? 10.802 -1.461 -6.820 1.00 96.19 81 GLY A N 1
ATOM 597 C CA . GLY A 1 81 ? 12.136 -1.759 -6.309 1.00 96.19 81 GLY A CA 1
ATOM 598 C C . GLY A 1 81 ? 12.634 -3.101 -6.836 1.00 96.19 81 GLY A C 1
ATOM 599 O O . GLY A 1 81 ? 12.368 -3.459 -7.985 1.00 96.19 81 GLY A O 1
ATOM 600 N N . ASP A 1 82 ? 13.335 -3.846 -5.985 1.00 95.81 82 ASP A N 1
ATOM 601 C CA . ASP A 1 82 ? 13.972 -5.113 -6.366 1.00 95.81 82 ASP A CA 1
ATOM 602 C C . ASP A 1 82 ? 13.380 -6.325 -5.624 1.00 95.81 82 ASP A C 1
ATOM 604 O O . ASP A 1 82 ? 13.625 -7.468 -6.014 1.00 95.81 82 ASP A O 1
ATOM 608 N N . LYS A 1 83 ? 12.555 -6.109 -4.585 1.00 95.44 83 LYS A N 1
ATOM 609 C CA . LYS A 1 83 ? 11.924 -7.204 -3.836 1.00 95.44 83 LYS A CA 1
ATOM 610 C C . LYS A 1 83 ? 10.798 -7.823 -4.655 1.00 95.44 83 LYS A C 1
ATOM 612 O O . LYS A 1 83 ? 9.795 -7.174 -4.930 1.00 95.44 83 LYS A O 1
ATOM 617 N N . LYS A 1 84 ? 10.922 -9.102 -4.991 1.00 94.69 84 LYS A N 1
ATOM 618 C CA . LYS A 1 84 ? 9.814 -9.877 -5.559 1.00 94.69 84 LYS A CA 1
ATOM 619 C C . LYS A 1 84 ? 8.948 -10.420 -4.428 1.00 94.69 84 LYS A C 1
ATOM 621 O O . LYS A 1 84 ? 9.477 -10.956 -3.456 1.00 94.69 84 LYS A O 1
ATOM 626 N N . VAL A 1 85 ? 7.636 -10.251 -4.547 1.00 94.75 85 VAL A N 1
ATOM 627 C CA . VAL A 1 85 ? 6.660 -10.853 -3.635 1.00 94.75 85 VAL A CA 1
ATOM 628 C C . VAL A 1 85 ? 6.053 -12.037 -4.372 1.00 94.75 85 VAL A C 1
ATOM 630 O O . VAL A 1 85 ? 5.331 -11.851 -5.344 1.00 94.75 85 VAL A O 1
ATOM 633 N N . GLU A 1 86 ? 6.435 -13.246 -3.969 1.00 92.56 86 GLU A N 1
ATOM 634 C CA . GLU A 1 86 ? 5.951 -14.486 -4.595 1.00 92.56 86 GLU A CA 1
ATOM 635 C C . GLU A 1 86 ? 4.637 -14.962 -3.967 1.00 92.56 86 GLU A C 1
ATOM 637 O O . GLU A 1 86 ? 3.775 -15.485 -4.664 1.00 92.56 86 GLU A O 1
ATOM 642 N N . ASP A 1 87 ? 4.475 -14.738 -2.660 1.00 95.75 87 ASP A N 1
ATOM 643 C CA . ASP A 1 87 ? 3.268 -15.060 -1.902 1.00 95.75 87 ASP A CA 1
ATOM 644 C C . ASP A 1 87 ? 2.735 -13.790 -1.229 1.00 95.75 87 ASP A C 1
ATOM 646 O O . 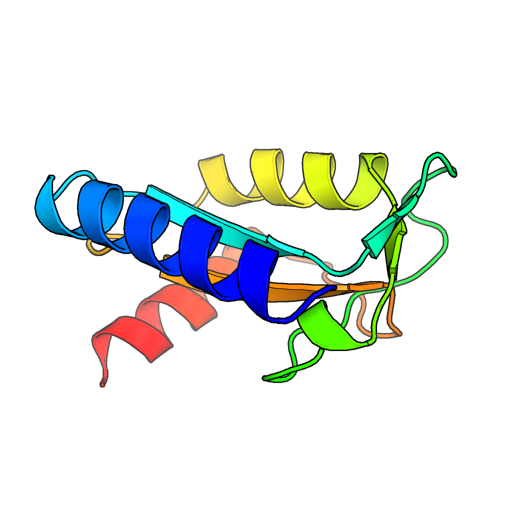ASP A 1 87 ? 3.168 -13.392 -0.141 1.00 95.75 87 ASP A O 1
ATOM 650 N N . TRP A 1 88 ? 1.806 -13.123 -1.914 1.00 95.62 88 TRP A N 1
ATOM 651 C CA . TRP A 1 88 ? 1.157 -11.918 -1.406 1.00 95.62 88 TRP A CA 1
ATOM 652 C C . TRP A 1 88 ? 0.329 -12.185 -0.160 1.00 95.62 88 TRP A C 1
ATOM 654 O O . TRP A 1 88 ? 0.340 -11.375 0.765 1.00 95.62 88 TRP A O 1
ATOM 664 N N . LYS A 1 89 ? -0.335 -13.339 -0.089 1.00 94.81 89 LYS A N 1
ATOM 665 C CA . LYS A 1 89 ? -1.165 -13.704 1.055 1.00 94.81 89 LYS A CA 1
ATOM 666 C C . LYS A 1 89 ? -0.326 -13.823 2.324 1.00 94.81 89 LYS A C 1
ATOM 668 O O . LYS A 1 89 ? -0.698 -13.268 3.358 1.00 94.81 89 LYS A O 1
ATOM 673 N N . ALA A 1 90 ? 0.816 -14.505 2.242 1.00 95.81 90 ALA A N 1
ATOM 674 C CA . ALA A 1 90 ? 1.759 -14.589 3.353 1.00 95.81 90 ALA A CA 1
ATOM 675 C C . ALA A 1 90 ? 2.337 -13.212 3.707 1.00 95.81 90 ALA A C 1
ATOM 677 O O . ALA A 1 90 ? 2.424 -12.870 4.887 1.00 95.81 90 ALA A O 1
ATOM 678 N N . TRP A 1 91 ? 2.682 -12.403 2.699 1.00 96.38 91 TRP A N 1
ATOM 679 C CA . TRP A 1 91 ? 3.223 -11.062 2.917 1.00 96.38 91 TRP A CA 1
ATOM 680 C C . TRP A 1 91 ? 2.242 -10.148 3.663 1.00 96.38 91 TRP A C 1
ATOM 682 O O . TRP A 1 91 ? 2.632 -9.520 4.650 1.00 96.38 91 TRP A O 1
ATOM 692 N N . PHE A 1 92 ? 0.974 -10.102 3.241 1.00 96.19 92 PHE A N 1
ATOM 693 C CA . PHE A 1 92 ? -0.059 -9.319 3.920 1.00 96.19 92 PHE A CA 1
ATOM 694 C C . PHE A 1 92 ? -0.329 -9.848 5.327 1.00 96.19 92 PHE A C 1
ATOM 696 O O . PHE A 1 92 ? -0.380 -9.053 6.258 1.00 96.19 92 PHE A O 1
ATOM 703 N N . ALA A 1 93 ? -0.430 -11.168 5.518 1.00 94.44 93 ALA A N 1
ATOM 704 C CA . ALA A 1 93 ? -0.613 -11.746 6.850 1.00 94.44 93 ALA A CA 1
ATOM 705 C C . ALA A 1 93 ? 0.514 -11.339 7.818 1.00 94.44 93 ALA A C 1
ATOM 707 O O . ALA A 1 93 ? 0.248 -11.024 8.979 1.00 94.44 93 ALA A O 1
ATOM 708 N N . GLU A 1 94 ? 1.761 -11.293 7.338 1.00 95.00 94 GLU A N 1
ATOM 709 C CA . GLU A 1 94 ? 2.896 -10.793 8.115 1.00 95.00 94 GLU A CA 1
ATOM 710 C C . GLU A 1 94 ? 2.753 -9.300 8.440 1.00 95.00 94 GLU A C 1
ATOM 712 O O . GLU A 1 94 ? 2.958 -8.919 9.591 1.00 95.00 94 GLU A O 1
ATOM 717 N N . GLN A 1 95 ? 2.377 -8.458 7.467 1.00 94.62 95 GLN A N 1
ATOM 718 C CA . GLN A 1 95 ? 2.221 -7.016 7.708 1.00 94.62 95 GLN A CA 1
ATOM 719 C C . GLN A 1 95 ? 1.106 -6.718 8.714 1.00 94.62 95 GLN A C 1
ATOM 721 O O . GLN A 1 95 ? 1.306 -5.915 9.619 1.00 94.62 95 GLN A O 1
ATOM 726 N N . ILE A 1 96 ? -0.035 -7.398 8.589 1.00 94.06 96 ILE A N 1
ATOM 727 C CA . ILE A 1 96 ? -1.188 -7.239 9.486 1.00 94.06 96 ILE A CA 1
ATOM 728 C C . ILE A 1 96 ? -0.799 -7.615 10.910 1.00 94.06 96 ILE A C 1
ATOM 730 O O . ILE A 1 96 ? -1.011 -6.838 11.835 1.00 94.06 96 ILE A O 1
ATOM 734 N N . LYS A 1 97 ? -0.159 -8.776 11.080 1.00 92.38 97 LYS A N 1
ATOM 735 C CA . LYS A 1 97 ? 0.310 -9.221 12.392 1.00 92.38 97 LYS A CA 1
ATOM 736 C C . LYS A 1 97 ? 1.272 -8.209 13.019 1.00 92.38 97 LYS A C 1
ATOM 738 O O . LYS A 1 97 ? 1.186 -7.931 14.208 1.00 92.38 97 LYS A O 1
ATOM 743 N N . ARG A 1 98 ? 2.188 -7.660 12.219 1.00 89.00 98 ARG A N 1
ATOM 744 C CA . ARG A 1 98 ? 3.192 -6.699 12.686 1.00 89.00 98 ARG A CA 1
ATOM 745 C C . ARG A 1 98 ? 2.577 -5.374 13.134 1.00 89.00 98 ARG A C 1
ATOM 747 O O . ARG A 1 98 ? 3.099 -4.774 14.063 1.00 89.00 98 ARG A O 1
ATOM 754 N N . ASP A 1 99 ? 1.501 -4.939 12.484 1.00 84.31 99 ASP A N 1
ATOM 755 C CA . ASP A 1 99 ? 0.751 -3.728 12.841 1.00 84.31 99 ASP A CA 1
ATOM 756 C C . ASP A 1 99 ? -0.125 -3.938 14.092 1.00 84.31 99 ASP A C 1
ATOM 758 O O . ASP A 1 99 ? -0.282 -3.034 14.904 1.00 84.31 99 ASP A O 1
ATOM 762 N N . GLU A 1 100 ? -0.648 -5.152 14.299 1.00 79.69 100 GLU A N 1
ATOM 763 C CA . GLU A 1 100 ? -1.452 -5.509 15.479 1.00 79.69 100 GLU A CA 1
ATOM 764 C C . GLU A 1 100 ? -0.630 -5.702 16.767 1.00 79.69 100 GLU A C 1
ATOM 766 O O . GLU A 1 100 ? -1.181 -5.590 17.864 1.00 79.69 100 GLU A O 1
ATO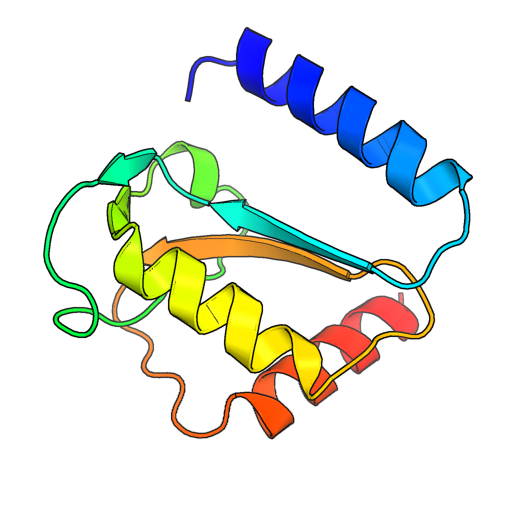M 771 N N . GLU A 1 101 ? 0.665 -6.010 16.647 1.00 72.50 101 GLU A N 1
ATOM 772 C CA . GLU A 1 101 ? 1.596 -6.205 17.772 1.00 72.50 101 GLU A CA 1
ATOM 773 C C . GLU A 1 101 ? 2.193 -4.891 18.325 1.00 72.50 101 GLU A C 1
ATOM 775 O O . GLU A 1 101 ? 2.911 -4.929 19.330 1.00 72.50 101 GLU A O 1
ATOM 780 N N . ILE A 1 102 ? 1.902 -3.747 17.692 1.00 55.69 102 ILE A N 1
ATOM 781 C CA . ILE A 1 102 ? 2.334 -2.392 18.092 1.00 55.69 102 ILE A CA 1
ATOM 782 C C . ILE A 1 102 ? 1.195 -1.669 18.826 1.00 55.69 102 ILE A C 1
ATOM 784 O O . ILE A 1 102 ? 1.504 -0.989 19.833 1.00 55.69 102 ILE A O 1
#